Protein AF-A0A7K3ZVG0-F1 (afdb_monomer)

Foldseek 3Di:
DVVLLVVLADPQKHWDFKAKAFFDDDPVDDRGNIAMDTDIDHDPPGCPVSVVSSLVVCVVPDPDPQDWAKDDPDPAPVLLQVLLVCRLPDDDDLVSLVVSCVVRVIDTPHSGPCSSNNSSCVNCIPPHPVRPDRDPVPPD

Secondary structure (DSSP, 8-state):
-HHHHHHH-BTTEEEEEEEEEE----TTS-TT-EEEEEEEEE-TT-HHHHHHHHHHHHHHH-S-TT-EEEE--SS--GGGHHHHHHHHHSPPPHHHHHHHHHHTT-EEEEESTTHHHHHHHGGGTT-HHHHHPPPGGG--

Solvent-accessible surface area (backbone atoms only — not comparable to full-atom values): 7946 Å² total; per-residue (Å²): 109,67,73,54,48,63,68,54,44,40,95,48,30,33,66,73,40,61,16,55,24,46,34,35,74,48,96,92,48,64,94,64,35,66,22,66,26,74,43,66,57,51,45,88,93,44,44,62,66,43,53,52,49,47,52,51,50,48,64,71,70,48,93,51,94,40,52,32,35,53,44,76,89,72,93,74,48,65,87,44,36,68,58,20,52,46,38,37,73,39,91,76,57,70,65,56,38,51,49,55,27,62,79,67,69,36,45,77,79,31,92,19,81,33,29,44,40,28,56,34,18,52,52,36,51,78,30,53,68,70,20,54,54,71,64,75,86,72,74,121

Radius of gyration: 14.53 Å; Cα contacts (8 Å, |Δi|>4): 228; chains: 1; bounding box: 40×30×36 Å

Structure (mmCIF, N/CA/C/O backbone):
data_AF-A0A7K3ZVG0-F1
#
_entry.id   AF-A0A7K3ZVG0-F1
#
loop_
_atom_site.group_PDB
_atom_site.id
_atom_site.type_symbol
_atom_site.label_atom_id
_atom_site.label_alt_id
_atom_site.label_comp_id
_atom_site.label_asym_id
_atom_site.label_entity_id
_atom_site.label_seq_id
_atom_site.pdbx_PDB_ins_code
_atom_site.Cartn_x
_atom_site.Cartn_y
_atom_site.Cartn_z
_atom_site.occupancy
_atom_site.B_iso_or_equiv
_atom_site.auth_seq_id
_atom_site.auth_comp_id
_atom_site.auth_asym_id
_atom_site.auth_atom_id
_atom_site.pdbx_PDB_model_num
ATOM 1 N N . VAL A 1 1 ? 7.113 2.052 8.076 1.00 89.69 1 VAL A N 1
ATOM 2 C CA . VAL A 1 1 ? 5.665 2.146 8.398 1.00 89.69 1 VAL A CA 1
ATOM 3 C C . VAL A 1 1 ? 5.218 1.271 9.574 1.00 89.69 1 VAL A C 1
ATOM 5 O O . VAL A 1 1 ? 4.198 1.598 10.157 1.00 89.69 1 VAL A O 1
ATOM 8 N N . HIS A 1 2 ? 5.964 0.231 9.981 1.00 92.44 2 HIS A N 1
ATOM 9 C CA . HIS A 1 2 ? 5.610 -0.635 11.122 1.00 92.44 2 HIS A CA 1
ATOM 10 C C . HIS A 1 2 ? 5.239 0.135 12.405 1.00 92.44 2 HIS A C 1
ATOM 12 O O . HIS A 1 2 ? 4.152 -0.053 12.936 1.00 92.44 2 HIS A O 1
ATOM 18 N N . ASN A 1 3 ? 6.071 1.092 12.831 1.00 95.25 3 ASN A N 1
ATOM 19 C CA . ASN A 1 3 ? 5.798 1.900 14.029 1.00 95.25 3 ASN A CA 1
ATOM 20 C C . ASN A 1 3 ? 4.496 2.717 13.921 1.00 95.25 3 ASN A C 1
ATOM 22 O O . ASN A 1 3 ? 3.822 2.933 14.921 1.00 95.25 3 ASN A O 1
ATOM 26 N N . ILE A 1 4 ? 4.133 3.168 12.712 1.00 97.25 4 ILE A N 1
ATOM 27 C CA . ILE A 1 4 ? 2.860 3.864 12.461 1.00 97.25 4 ILE A CA 1
ATOM 28 C C . ILE A 1 4 ? 1.702 2.875 12.607 1.00 97.25 4 ILE A C 1
ATOM 30 O O . ILE A 1 4 ? 0.728 3.187 13.281 1.00 97.25 4 ILE A O 1
ATOM 34 N N . ALA A 1 5 ? 1.832 1.676 12.032 1.00 97.19 5 ALA A N 1
ATOM 35 C CA . ALA A 1 5 ? 0.813 0.636 12.129 1.00 97.19 5 ALA A CA 1
ATOM 36 C C . ALA A 1 5 ? 0.564 0.203 13.583 1.00 97.19 5 ALA A C 1
ATOM 38 O O . ALA A 1 5 ? -0.580 0.180 14.024 1.00 97.19 5 ALA A O 1
ATOM 39 N N . GLN A 1 6 ? 1.631 -0.022 14.358 1.00 97.12 6 GLN A N 1
ATOM 40 C CA . GLN A 1 6 ? 1.534 -0.298 15.795 1.00 97.12 6 GLN A CA 1
ATOM 41 C C . GLN A 1 6 ? 0.889 0.853 16.572 1.00 97.12 6 GLN A C 1
ATOM 43 O O . GLN A 1 6 ? 0.155 0.617 17.525 1.00 97.12 6 GLN A O 1
ATOM 48 N N . LYS A 1 7 ? 1.157 2.105 16.183 1.00 97.56 7 LYS A N 1
ATOM 49 C CA . LYS A 1 7 ? 0.612 3.279 16.872 1.00 97.56 7 LYS A CA 1
ATOM 50 C C . LYS A 1 7 ? -0.903 3.401 16.717 1.00 97.56 7 LYS A C 1
ATOM 52 O O . LYS A 1 7 ? -1.547 3.882 17.644 1.00 97.56 7 LYS A O 1
ATOM 57 N N . VAL A 1 8 ? -1.446 2.998 15.567 1.00 97.31 8 VAL A N 1
ATOM 58 C CA . VAL A 1 8 ? -2.881 3.109 15.267 1.00 97.31 8 VAL A CA 1
ATOM 59 C C . VAL A 1 8 ? -3.676 1.830 15.550 1.00 97.31 8 VAL A C 1
ATOM 61 O O . VAL A 1 8 ? -4.903 1.860 15.412 1.00 97.31 8 VAL A O 1
ATOM 64 N N . ASP A 1 9 ? -2.994 0.745 15.938 1.00 97.06 9 ASP A N 1
ATOM 65 C CA . ASP A 1 9 ? -3.589 -0.530 16.348 1.00 97.06 9 ASP A CA 1
ATOM 66 C C . ASP A 1 9 ? -4.592 -0.322 17.491 1.00 97.06 9 ASP A C 1
ATOM 68 O O . ASP A 1 9 ? -4.283 0.287 18.518 1.00 97.06 9 ASP A O 1
ATOM 72 N N . ARG A 1 10 ? -5.816 -0.820 17.311 1.00 96.50 10 ARG A N 1
ATOM 73 C CA . ARG A 1 10 ? -6.918 -0.665 18.277 1.00 96.50 10 ARG A CA 1
ATOM 74 C C . ARG A 1 10 ? -7.898 -1.822 18.163 1.00 96.50 10 ARG A C 1
ATOM 76 O O . ARG A 1 10 ? -7.847 -2.573 17.197 1.00 96.50 10 ARG A O 1
ATOM 83 N N . LYS A 1 11 ? -8.794 -1.996 19.136 1.00 94.88 11 LYS A N 1
ATOM 84 C CA . LYS A 1 11 ? -9.722 -3.145 19.167 1.00 94.88 11 LYS A CA 1
ATOM 85 C C . LYS A 1 11 ? -10.572 -3.255 17.898 1.00 94.88 11 LYS A C 1
ATOM 87 O O . LYS A 1 11 ? -10.836 -4.357 17.438 1.00 94.88 11 LYS A O 1
ATOM 92 N N . GLU A 1 12 ? -10.953 -2.120 17.326 1.00 95.38 12 GLU A N 1
ATOM 93 C CA . GLU A 1 12 ? -11.821 -2.012 16.155 1.00 95.38 12 GLU A CA 1
ATOM 94 C C . GLU A 1 12 ? -11.065 -2.100 14.816 1.00 95.38 12 GLU A C 1
ATOM 96 O O . GLU A 1 12 ? -11.703 -2.189 13.769 1.00 95.38 12 GLU A O 1
ATOM 101 N N . ALA A 1 13 ? -9.727 -2.061 14.847 1.00 96.44 13 ALA A N 1
ATOM 102 C CA . ALA A 1 13 ? -8.833 -2.157 13.693 1.00 96.44 13 ALA A CA 1
ATOM 103 C C . ALA A 1 13 ? -7.496 -2.774 14.139 1.00 96.44 13 ALA A C 1
ATOM 105 O O . ALA A 1 13 ? -6.563 -2.063 14.527 1.00 96.44 13 ALA A O 1
ATOM 106 N N . ARG A 1 14 ? -7.437 -4.110 14.143 1.00 97.31 14 ARG A N 1
ATOM 107 C CA . ARG A 1 14 ? -6.278 -4.885 14.601 1.00 97.31 14 ARG A CA 1
ATOM 108 C C . ARG A 1 14 ? -5.220 -4.946 13.513 1.00 97.31 14 ARG A C 1
ATOM 110 O O . ARG A 1 14 ? -5.508 -5.420 12.420 1.00 97.31 14 ARG A O 1
ATOM 117 N N . TYR A 1 15 ? -4.003 -4.528 13.820 1.00 97.12 15 TYR A N 1
ATOM 118 C CA . TYR A 1 15 ? -2.847 -4.718 12.949 1.00 97.12 15 TYR A CA 1
ATOM 119 C C . TYR A 1 15 ? -2.452 -6.205 12.904 1.00 97.12 15 TYR A C 1
ATOM 121 O O . TYR A 1 15 ? -2.214 -6.804 13.953 1.00 97.12 15 TYR A O 1
ATOM 129 N N . ILE A 1 16 ? -2.404 -6.800 11.707 1.00 95.38 16 ILE A N 1
ATOM 130 C CA . ILE A 1 16 ? -2.169 -8.243 11.510 1.00 95.38 16 ILE A CA 1
ATOM 131 C C . ILE A 1 16 ? -0.744 -8.508 11.033 1.00 95.38 16 ILE A C 1
ATOM 133 O O . ILE A 1 16 ? 0.012 -9.240 11.669 1.00 95.38 16 ILE A O 1
ATOM 137 N N . SER A 1 17 ? -0.378 -7.924 9.893 1.00 93.88 17 SER A N 1
ATOM 138 C CA . SER A 1 17 ? 0.843 -8.281 9.178 1.00 93.88 17 SER A CA 1
ATOM 139 C C . SER A 1 17 ? 1.452 -7.080 8.459 1.00 93.88 17 SER A C 1
ATOM 141 O O . SER A 1 17 ? 0.810 -6.049 8.241 1.00 93.88 17 SER A O 1
ATOM 143 N N . HIS A 1 18 ? 2.730 -7.191 8.104 1.00 94.12 18 HIS A N 1
ATOM 144 C CA . HIS A 1 18 ? 3.366 -6.281 7.162 1.00 94.12 18 HIS A CA 1
ATOM 145 C C . HIS A 1 18 ? 4.399 -7.001 6.317 1.00 94.12 18 HIS A C 1
ATOM 147 O O . HIS A 1 18 ? 5.027 -7.955 6.774 1.00 94.12 18 HIS A O 1
ATOM 153 N N . SER A 1 19 ? 4.616 -6.489 5.111 1.00 93.12 19 SER A N 1
ATOM 154 C CA . SER A 1 19 ? 5.601 -7.037 4.184 1.00 93.12 19 SER A CA 1
ATOM 155 C C . SER A 1 19 ? 6.306 -5.910 3.439 1.00 93.12 19 SER A C 1
ATOM 157 O O . SER A 1 19 ? 5.691 -4.918 3.036 1.00 93.12 19 SER A O 1
ATOM 159 N N . LEU A 1 20 ? 7.622 -6.053 3.284 1.00 93.81 20 LEU A N 1
ATOM 160 C CA . LEU A 1 20 ? 8.434 -5.181 2.441 1.00 93.81 20 LEU A CA 1
ATOM 161 C C . LEU A 1 20 ? 8.436 -5.748 1.026 1.00 93.81 20 LEU A C 1
ATOM 163 O O . LEU A 1 20 ? 8.824 -6.894 0.821 1.00 93.81 20 LEU A O 1
ATOM 167 N N . VAL A 1 21 ? 8.012 -4.946 0.057 1.00 93.69 21 VAL A N 1
ATOM 168 C CA . VAL A 1 21 ? 7.895 -5.358 -1.340 1.00 93.69 21 VAL A CA 1
ATOM 169 C C . VAL A 1 21 ? 9.012 -4.700 -2.133 1.00 93.69 21 VAL A C 1
ATOM 171 O O . VAL A 1 21 ? 9.044 -3.476 -2.284 1.00 93.69 21 VAL A O 1
ATOM 174 N N . GLN A 1 22 ? 9.941 -5.522 -2.612 1.00 92.38 22 GLN A N 1
ATOM 175 C CA . GLN A 1 22 ? 11.040 -5.091 -3.466 1.00 92.38 22 GLN A CA 1
ATOM 176 C C . GLN A 1 22 ? 10.520 -4.910 -4.894 1.00 92.38 22 GLN A C 1
ATOM 178 O O . GLN A 1 22 ? 10.014 -5.864 -5.485 1.00 92.38 22 GLN A O 1
ATOM 183 N N . LEU A 1 23 ? 10.639 -3.698 -5.440 1.00 92.44 23 LEU A N 1
ATOM 184 C CA . LEU A 1 23 ? 10.222 -3.368 -6.807 1.00 92.44 23 LEU A CA 1
ATOM 185 C C . LEU A 1 23 ? 11.432 -3.173 -7.724 1.00 92.44 23 LEU A C 1
ATOM 187 O O . LEU A 1 23 ? 12.578 -3.145 -7.259 1.00 92.44 23 LEU A O 1
ATOM 191 N N . PHE A 1 24 ? 11.168 -3.012 -9.021 1.00 88.81 24 PHE A N 1
ATOM 192 C CA . PHE A 1 24 ? 12.194 -2.736 -10.016 1.00 88.81 24 PHE A CA 1
ATOM 193 C C . PHE A 1 24 ? 12.933 -1.424 -9.684 1.00 88.81 24 PHE A C 1
ATOM 195 O O . PHE A 1 24 ? 12.285 -0.381 -9.528 1.00 88.81 24 PHE A O 1
ATOM 202 N N . PRO A 1 25 ? 14.273 -1.433 -9.564 1.00 84.06 25 PRO A N 1
ATOM 203 C CA . PRO A 1 25 ? 15.042 -0.229 -9.271 1.00 84.06 25 PRO A CA 1
ATOM 204 C C . PRO A 1 25 ? 14.895 0.823 -10.373 1.00 84.06 25 PRO A C 1
ATOM 206 O O . PRO A 1 25 ? 15.076 0.541 -11.554 1.00 84.06 25 PRO A O 1
ATOM 209 N N . VAL A 1 26 ? 14.618 2.070 -9.989 1.00 77.81 26 VAL A N 1
ATOM 210 C CA . VAL A 1 26 ? 14.554 3.202 -10.924 1.00 77.81 26 VAL A CA 1
ATOM 211 C C . VAL A 1 26 ? 15.500 4.321 -10.486 1.00 77.81 26 VAL A C 1
ATOM 213 O O . VAL A 1 26 ? 15.605 4.581 -9.285 1.00 77.81 26 VAL A O 1
ATOM 216 N N . PRO A 1 27 ? 16.138 5.052 -11.424 1.00 69.00 27 PRO A N 1
ATOM 217 C CA . PRO A 1 27 ? 17.101 6.111 -11.089 1.00 69.00 27 PRO A CA 1
ATOM 218 C C . PRO A 1 27 ? 16.530 7.232 -10.209 1.00 69.00 27 PRO A C 1
ATOM 220 O O . PRO A 1 27 ? 17.260 7.923 -9.509 1.00 69.00 27 PRO A O 1
ATOM 223 N N . THR A 1 28 ? 15.212 7.429 -10.252 1.00 64.50 28 THR A N 1
ATOM 224 C CA . THR A 1 28 ? 14.485 8.492 -9.546 1.00 64.50 28 THR A CA 1
ATOM 225 C C . THR A 1 28 ? 14.079 8.120 -8.112 1.00 64.50 28 THR A C 1
ATOM 227 O O . THR A 1 28 ? 13.344 8.877 -7.474 1.00 64.50 28 THR A O 1
ATOM 230 N N . LYS A 1 29 ? 14.487 6.952 -7.596 1.00 62.09 29 LYS A N 1
ATOM 231 C CA . LYS A 1 29 ? 14.180 6.474 -6.235 1.00 62.09 29 LYS A CA 1
ATOM 232 C C . LYS A 1 29 ? 15.463 6.113 -5.479 1.00 62.09 29 LYS A C 1
ATOM 234 O O . 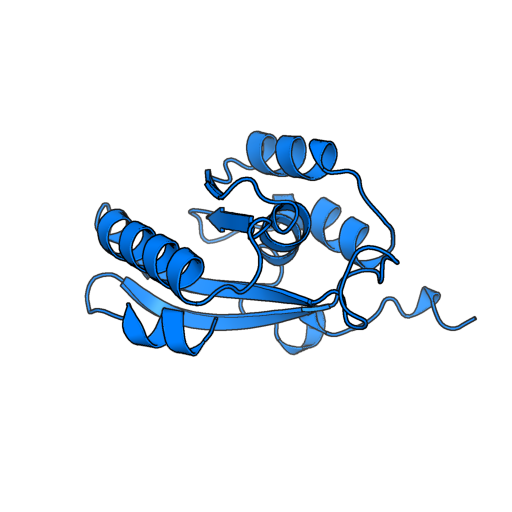LYS A 1 29 ? 16.538 6.008 -6.057 1.00 62.09 29 LYS A O 1
ATOM 239 N N . THR A 1 30 ? 15.340 5.953 -4.159 1.00 56.69 30 THR A N 1
ATOM 240 C CA . THR A 1 30 ? 16.423 5.440 -3.306 1.00 56.69 30 THR A CA 1
ATOM 241 C C . THR A 1 30 ? 16.888 4.071 -3.809 1.00 56.69 30 THR A C 1
ATOM 243 O O . THR A 1 30 ? 16.102 3.343 -4.416 1.00 56.69 30 THR A O 1
ATOM 246 N N . GLN A 1 31 ? 18.147 3.714 -3.533 1.00 53.19 31 GLN A N 1
ATOM 247 C CA . GLN A 1 31 ? 18.841 2.559 -4.127 1.00 53.19 31 GLN A CA 1
ATOM 248 C C . GLN A 1 31 ? 18.097 1.214 -4.043 1.00 53.19 31 GLN A C 1
ATOM 250 O O . GLN A 1 31 ? 18.365 0.333 -4.849 1.00 53.19 31 GLN A O 1
ATOM 255 N N . ASN A 1 32 ? 17.123 1.077 -3.137 1.00 65.06 32 ASN A N 1
ATOM 256 C CA . ASN A 1 32 ? 16.414 -0.178 -2.917 1.00 65.06 32 ASN A CA 1
ATOM 257 C C . ASN A 1 32 ? 14.958 -0.185 -3.413 1.00 65.06 32 ASN A C 1
ATOM 259 O O . ASN A 1 32 ? 14.338 -1.222 -3.304 1.00 65.06 32 ASN A O 1
ATOM 263 N N . CYS A 1 33 ? 14.372 0.909 -3.922 1.00 84.25 33 CYS A N 1
ATOM 264 C CA . CYS A 1 33 ? 13.000 0.945 -4.485 1.00 84.25 33 CYS A CA 1
ATOM 265 C C . CYS A 1 33 ? 11.948 0.046 -3.769 1.00 84.25 33 CYS A C 1
ATOM 267 O O . CYS A 1 33 ? 11.225 -0.725 -4.399 1.00 84.25 33 CYS A O 1
ATOM 269 N N . VAL A 1 34 ? 11.891 0.127 -2.433 1.00 90.62 34 VAL A N 1
ATOM 270 C CA . VAL A 1 34 ? 11.023 -0.711 -1.586 1.00 90.62 34 VAL A CA 1
ATOM 271 C C . VAL A 1 34 ? 9.700 -0.005 -1.304 1.00 90.62 34 VAL A C 1
ATOM 273 O O . VAL A 1 34 ? 9.681 1.171 -0.926 1.00 90.62 34 VAL A O 1
ATOM 276 N N . ALA A 1 35 ? 8.600 -0.743 -1.414 1.00 94.12 35 ALA A N 1
ATOM 277 C CA . ALA A 1 35 ? 7.294 -0.365 -0.887 1.00 94.12 35 ALA A CA 1
ATOM 278 C C . ALA A 1 35 ? 6.951 -1.197 0.359 1.00 94.12 35 ALA A C 1
ATOM 280 O O . ALA A 1 35 ? 7.578 -2.215 0.645 1.00 94.12 35 ALA A O 1
ATOM 281 N N . THR A 1 36 ? 5.960 -0.770 1.137 1.00 95.38 36 THR A N 1
ATOM 282 C CA . THR A 1 36 ? 5.490 -1.551 2.288 1.00 95.38 36 THR A CA 1
ATOM 283 C C . THR A 1 36 ? 3.981 -1.672 2.255 1.00 95.38 36 THR A C 1
ATOM 285 O O . THR A 1 36 ? 3.290 -0.667 2.096 1.00 95.38 36 THR A O 1
ATOM 288 N N . VAL A 1 37 ? 3.494 -2.890 2.469 1.00 96.75 37 VAL A N 1
ATOM 289 C CA . VAL A 1 37 ? 2.082 -3.192 2.703 1.00 96.75 37 VAL A CA 1
ATOM 290 C C . VAL A 1 37 ? 1.888 -3.568 4.170 1.00 96.75 37 VAL A C 1
ATOM 292 O O . VAL A 1 37 ? 2.765 -4.170 4.794 1.00 96.75 37 VAL A O 1
ATOM 295 N N . VAL A 1 38 ? 0.760 -3.152 4.736 1.00 96.94 38 VAL A N 1
ATOM 296 C CA . VAL A 1 38 ? 0.326 -3.475 6.097 1.00 96.94 38 VAL A CA 1
ATOM 297 C C . VAL A 1 38 ? -1.124 -3.933 6.037 1.00 96.94 38 VAL A C 1
ATOM 299 O O . VAL A 1 38 ? -1.906 -3.392 5.258 1.00 96.94 38 VAL A O 1
ATOM 302 N N . GLU A 1 39 ? -1.475 -4.906 6.862 1.00 96.62 39 GLU A N 1
ATOM 303 C CA . GLU A 1 39 ? -2.803 -5.511 6.893 1.00 96.62 39 GLU A CA 1
ATOM 304 C C . GLU A 1 39 ? -3.495 -5.220 8.224 1.00 96.62 39 GLU A C 1
ATOM 306 O O . GLU A 1 39 ? -2.875 -5.310 9.290 1.00 96.62 39 GLU A O 1
ATOM 311 N N . PHE A 1 40 ? -4.786 -4.896 8.158 1.00 96.88 40 PHE A N 1
ATOM 312 C CA . PHE A 1 40 ? -5.621 -4.659 9.329 1.00 96.88 40 PHE A CA 1
ATOM 313 C C . PHE A 1 40 ? -6.936 -5.435 9.239 1.00 96.88 40 PHE A C 1
ATOM 315 O O . PHE A 1 40 ? -7.626 -5.364 8.225 1.00 96.88 40 PHE A O 1
ATOM 322 N N . ALA A 1 41 ? -7.329 -6.087 10.335 1.00 95.94 41 ALA A N 1
ATOM 323 C CA . ALA A 1 41 ? -8.686 -6.591 10.535 1.00 95.94 41 ALA A CA 1
ATOM 324 C C . ALA A 1 41 ? -9.530 -5.485 11.168 1.00 95.94 41 ALA A C 1
ATOM 326 O O . ALA A 1 41 ? -9.353 -5.153 12.343 1.00 95.94 41 ALA A O 1
ATOM 327 N N . CYS A 1 42 ? -10.448 -4.918 10.391 1.00 95.38 42 CYS A N 1
ATOM 328 C CA . CYS A 1 42 ? -11.309 -3.824 10.825 1.00 95.38 42 CYS A CA 1
ATOM 329 C C . CYS A 1 42 ? -12.747 -4.301 11.021 1.00 95.38 42 CYS A C 1
ATOM 331 O O . CYS A 1 42 ? -13.282 -5.040 10.197 1.00 95.38 42 CYS A O 1
ATOM 333 N N . LEU A 1 43 ? -13.401 -3.820 12.080 1.00 93.81 43 LEU A N 1
ATOM 334 C CA . LEU A 1 43 ? -14.855 -3.918 12.183 1.00 93.81 43 LEU A CA 1
ATOM 335 C C . LEU A 1 43 ? -15.512 -3.079 11.070 1.00 93.81 43 LEU A C 1
ATOM 337 O O . LEU A 1 43 ? -14.952 -2.037 10.696 1.00 93.81 43 LEU A O 1
ATOM 341 N N . PRO A 1 44 ? -16.703 -3.476 10.579 1.00 88.12 44 PRO A N 1
ATOM 342 C CA . PRO A 1 44 ? -17.449 -2.696 9.596 1.00 88.12 44 PRO A CA 1
ATOM 343 C C . PRO A 1 44 ? -17.570 -1.227 10.019 1.00 88.12 44 PRO A C 1
ATOM 345 O O . PRO A 1 44 ? -17.872 -0.932 11.176 1.00 88.12 44 PRO A O 1
ATOM 348 N N . ASP A 1 45 ? -17.265 -0.315 9.095 1.00 85.19 45 ASP A N 1
ATOM 349 C CA . ASP A 1 45 ? -17.331 1.144 9.276 1.00 85.19 45 ASP A CA 1
ATOM 350 C C . ASP A 1 45 ? -16.429 1.736 10.379 1.00 85.19 45 ASP A C 1
ATOM 352 O O . ASP A 1 45 ? -16.567 2.904 10.752 1.00 85.19 45 ASP A O 1
ATOM 356 N N . ARG A 1 46 ? -15.467 0.970 10.913 1.00 90.31 46 ARG A N 1
ATOM 357 C CA . ARG A 1 46 ? -14.537 1.448 11.959 1.00 90.31 46 ARG A CA 1
ATOM 358 C C . ARG A 1 46 ? -13.117 1.734 11.470 1.00 90.31 46 ARG A C 1
ATOM 360 O O . ARG A 1 46 ? -12.291 2.193 12.256 1.00 90.31 46 ARG A O 1
ATOM 367 N N . ALA A 1 47 ? -12.835 1.530 10.183 1.00 93.38 47 ALA A N 1
ATOM 368 C CA . ALA A 1 47 ? -11.504 1.747 9.613 1.00 93.38 47 ALA A CA 1
ATOM 369 C C . ALA A 1 47 ? -11.144 3.234 9.424 1.00 93.38 47 ALA A C 1
ATOM 371 O O .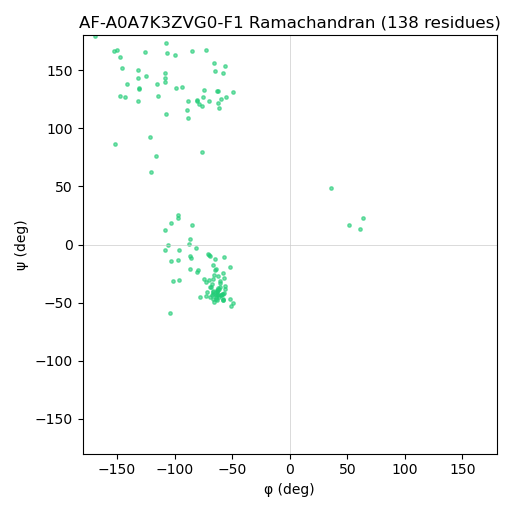 ALA A 1 47 ? -9.974 3.593 9.516 1.00 93.38 47 ALA A O 1
ATOM 372 N N . GLU A 1 48 ? -12.118 4.119 9.185 1.00 94.75 48 GLU A N 1
ATOM 373 C CA . GLU A 1 48 ? -11.845 5.484 8.695 1.00 94.75 48 GLU A CA 1
ATOM 374 C C . GLU A 1 48 ? -11.036 6.356 9.660 1.00 94.75 48 GLU A C 1
ATOM 376 O O . GLU A 1 48 ? -10.151 7.1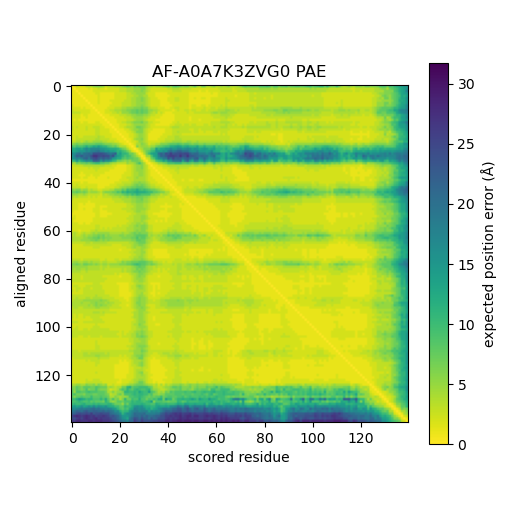06 9.236 1.00 94.75 48 GLU A O 1
ATOM 381 N N . SER A 1 49 ? -11.300 6.252 10.965 1.00 94.44 49 SER A N 1
ATOM 382 C CA . SER A 1 49 ? -10.542 7.004 11.973 1.00 94.44 49 SER A CA 1
ATOM 383 C C . SER A 1 49 ? -9.090 6.527 12.044 1.00 94.44 49 SER A C 1
ATOM 385 O O . SER A 1 49 ? -8.174 7.349 12.085 1.00 94.44 49 SER A O 1
ATOM 387 N N . MET A 1 50 ? -8.875 5.210 11.967 1.00 96.88 50 MET A N 1
ATOM 388 C CA . MET A 1 50 ? -7.552 4.590 11.901 1.00 96.88 50 MET A CA 1
ATOM 389 C C . MET A 1 50 ? -6.812 5.002 10.624 1.00 96.88 50 MET A C 1
ATOM 391 O O . MET A 1 50 ? -5.671 5.450 10.708 1.00 96.88 50 MET A O 1
ATOM 395 N N . LEU A 1 51 ? -7.463 4.940 9.459 1.00 97.44 51 LEU A N 1
ATOM 396 C CA . LEU A 1 51 ? -6.872 5.328 8.173 1.00 97.44 51 LEU A CA 1
ATOM 397 C C . LEU A 1 51 ? -6.504 6.816 8.127 1.00 97.44 51 LEU A C 1
ATOM 399 O O . LEU A 1 51 ? -5.445 7.179 7.608 1.00 97.44 51 LEU A O 1
ATOM 403 N N . SER A 1 52 ? -7.352 7.678 8.690 1.00 97.31 52 SER A N 1
ATOM 404 C CA . SER A 1 52 ? -7.093 9.118 8.786 1.00 97.31 52 SER A CA 1
ATOM 405 C C . SER A 1 52 ? -5.883 9.412 9.671 1.00 97.31 52 SER A C 1
ATOM 407 O O . SER A 1 52 ? -5.016 10.204 9.296 1.00 97.31 52 SER A O 1
ATOM 409 N N . GLU A 1 53 ? -5.778 8.735 10.815 1.00 97.56 53 GLU A N 1
ATOM 410 C CA . GLU A 1 53 ? -4.625 8.846 11.708 1.00 97.56 53 GLU A CA 1
ATOM 411 C C . GLU A 1 53 ? -3.350 8.283 11.064 1.00 97.56 53 GLU A C 1
ATOM 413 O O . GLU A 1 53 ? -2.303 8.930 11.103 1.00 97.56 53 GLU A O 1
ATOM 418 N N . PHE A 1 54 ? -3.439 7.134 10.386 1.00 98.12 54 PHE A N 1
ATOM 419 C CA . PHE A 1 54 ? -2.327 6.540 9.644 1.00 98.12 54 PHE A CA 1
ATOM 420 C C . PHE A 1 54 ? -1.795 7.514 8.586 1.00 98.12 54 PHE A C 1
ATOM 422 O O . PHE A 1 54 ? -0.589 7.765 8.517 1.00 98.12 54 PHE A O 1
ATOM 429 N N . LYS A 1 55 ? -2.692 8.123 7.800 1.00 97.94 55 LYS A N 1
ATOM 430 C CA . LYS A 1 55 ? -2.354 9.152 6.808 1.00 97.94 55 LYS A CA 1
ATOM 431 C C . LYS A 1 55 ? -1.684 10.368 7.453 1.00 97.94 55 LYS A C 1
ATOM 433 O O . LYS A 1 55 ? -0.688 10.862 6.924 1.00 97.94 55 LYS A O 1
ATOM 438 N N . ALA A 1 56 ? -2.193 10.844 8.589 1.00 97.81 56 ALA A N 1
ATOM 439 C CA . ALA A 1 56 ? -1.601 11.972 9.307 1.00 97.81 56 ALA A CA 1
ATOM 440 C C . ALA A 1 56 ? -0.181 11.652 9.808 1.00 97.81 56 ALA A C 1
ATOM 442 O O . ALA A 1 56 ? 0.731 12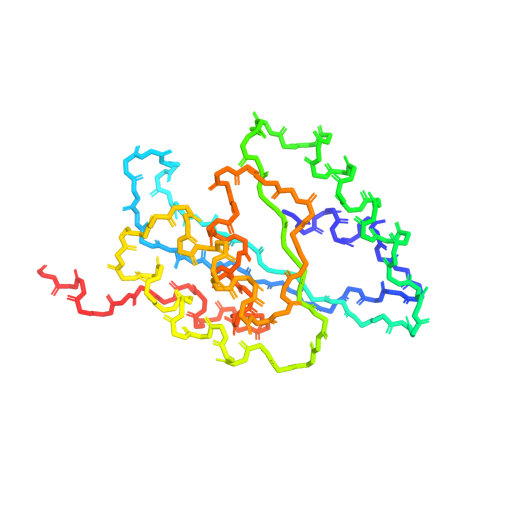.466 9.655 1.00 97.81 56 ALA A O 1
ATOM 443 N N . LEU A 1 57 ? 0.035 10.449 10.347 1.00 97.62 57 LEU A N 1
ATOM 444 C CA . LEU A 1 57 ? 1.349 9.989 10.802 1.00 97.62 57 LEU A CA 1
ATOM 445 C C . LEU A 1 57 ? 2.324 9.808 9.631 1.00 97.62 57 LEU A C 1
ATOM 447 O O . LEU A 1 57 ? 3.482 10.206 9.750 1.00 97.62 57 LEU A O 1
ATOM 451 N N . LEU A 1 58 ? 1.872 9.286 8.485 1.00 96.44 58 LEU A N 1
ATOM 452 C CA . LEU A 1 58 ? 2.681 9.260 7.261 1.00 96.44 58 LEU A CA 1
ATOM 453 C C . LEU A 1 58 ? 3.102 10.669 6.841 1.00 96.44 58 LEU A C 1
ATOM 455 O O . LEU A 1 58 ? 4.276 10.885 6.559 1.00 96.44 58 LEU A O 1
ATOM 459 N N . GLY A 1 59 ? 2.176 11.630 6.832 1.00 95.19 59 GLY A N 1
ATOM 460 C CA . GLY A 1 59 ? 2.484 13.023 6.499 1.00 95.19 59 GLY A CA 1
ATOM 461 C C . GLY A 1 59 ? 3.464 13.673 7.478 1.00 95.19 59 GLY A C 1
ATOM 462 O O . GLY A 1 59 ? 4.336 14.426 7.060 1.00 95.19 59 GLY A O 1
ATOM 463 N N . LYS A 1 60 ? 3.359 13.350 8.772 1.00 95.88 60 LYS A N 1
ATOM 464 C CA . LYS A 1 60 ? 4.240 13.877 9.823 1.00 95.88 60 LYS A CA 1
ATOM 465 C C . LYS A 1 60 ? 5.659 13.309 9.761 1.00 95.88 60 LYS A C 1
ATOM 467 O O . LYS A 1 60 ? 6.610 14.035 10.032 1.00 95.88 60 LYS A O 1
ATOM 472 N N . TYR A 1 61 ? 5.795 12.011 9.493 1.00 94.31 61 TYR A N 1
ATOM 473 C CA . TYR A 1 61 ? 7.076 11.305 9.602 1.00 94.31 61 TYR A CA 1
ATOM 474 C C . TYR A 1 61 ? 7.759 11.040 8.263 1.00 94.31 61 TYR A C 1
ATOM 476 O O . TYR A 1 61 ? 8.935 10.677 8.248 1.00 94.31 61 TYR A O 1
ATOM 484 N N . SER A 1 62 ? 7.059 11.194 7.140 1.00 90.69 62 SER A N 1
ATOM 485 C CA . SER A 1 62 ? 7.699 11.081 5.837 1.00 90.69 62 SER A CA 1
ATOM 486 C C . SER A 1 62 ? 8.542 12.312 5.536 1.00 90.69 62 SER A C 1
ATOM 488 O O . SER A 1 62 ? 8.085 13.446 5.634 1.00 90.69 62 SER A O 1
ATOM 490 N N . VAL A 1 63 ? 9.768 12.072 5.083 1.00 88.25 63 VAL A N 1
ATOM 491 C CA . VAL A 1 63 ? 10.683 13.115 4.599 1.00 88.25 63 VAL A CA 1
ATOM 492 C C . VAL A 1 63 ? 10.403 13.521 3.145 1.00 88.25 63 VAL A C 1
ATOM 494 O O . VAL A 1 63 ? 11.063 14.409 2.616 1.00 88.25 63 VAL A O 1
ATOM 497 N N . SER A 1 64 ? 9.447 12.868 2.471 1.00 87.62 64 SER A N 1
ATOM 498 C CA . SER A 1 64 ? 9.115 13.122 1.066 1.00 87.62 64 SER A CA 1
ATOM 499 C C . SER A 1 64 ? 7.706 13.687 0.898 1.00 87.62 64 SER A C 1
ATOM 501 O O . SER A 1 64 ? 6.717 13.055 1.279 1.00 87.62 64 SER A O 1
ATOM 503 N N . SER A 1 65 ? 7.597 14.815 0.189 1.00 88.69 65 SER A N 1
ATOM 504 C CA . SER A 1 65 ? 6.314 15.352 -0.294 1.00 88.69 65 SER A CA 1
ATOM 505 C C . SER A 1 65 ? 5.633 14.444 -1.326 1.00 88.69 65 SER A C 1
ATOM 507 O O . SER A 1 65 ? 4.452 14.605 -1.615 1.00 88.69 65 SER A O 1
ATOM 509 N N . GLN A 1 66 ? 6.358 13.455 -1.856 1.00 92.75 66 GLN A N 1
ATOM 510 C CA . GLN A 1 66 ? 5.893 12.503 -2.861 1.00 92.75 66 GLN A CA 1
ATOM 511 C C . GLN A 1 66 ? 5.432 11.170 -2.256 1.00 92.75 66 GLN A C 1
ATOM 513 O O . GLN A 1 66 ? 5.407 10.146 -2.938 1.00 92.75 66 GLN A O 1
ATOM 518 N N . THR A 1 67 ? 5.059 11.161 -0.978 1.00 94.44 67 THR A N 1
ATOM 519 C CA . THR A 1 67 ? 4.537 9.967 -0.300 1.00 94.44 67 THR A CA 1
ATOM 520 C C . THR A 1 67 ? 3.221 9.507 -0.929 1.00 94.44 67 THR A C 1
ATOM 522 O O . THR A 1 67 ? 2.310 10.306 -1.144 1.00 94.44 67 THR A O 1
ATOM 525 N N . GLY A 1 68 ? 3.126 8.209 -1.220 1.00 96.31 68 GLY A N 1
ATOM 526 C CA . GLY A 1 68 ? 1.907 7.566 -1.705 1.00 96.31 68 GLY A CA 1
ATOM 527 C C . GLY A 1 68 ? 1.285 6.680 -0.635 1.00 96.31 68 GLY A C 1
ATOM 528 O O . GLY A 1 68 ? 1.996 6.089 0.175 1.00 96.31 68 GLY A O 1
ATOM 529 N N . MET A 1 69 ? -0.041 6.593 -0.644 1.00 97.94 69 MET A N 1
ATOM 530 C CA . MET A 1 69 ? -0.815 5.720 0.235 1.00 97.94 69 MET A CA 1
ATOM 531 C C . MET A 1 69 ? -2.063 5.272 -0.519 1.00 97.94 69 MET A C 1
ATOM 533 O O . MET A 1 69 ? -2.813 6.110 -1.030 1.00 97.94 69 MET A O 1
ATOM 537 N N . ALA A 1 70 ? -2.275 3.963 -0.556 1.00 98.31 70 ALA A N 1
ATOM 538 C CA . ALA A 1 70 ? -3.411 3.306 -1.179 1.00 98.31 70 ALA A CA 1
ATOM 539 C C . ALA A 1 70 ? -3.998 2.280 -0.201 1.00 98.31 70 AL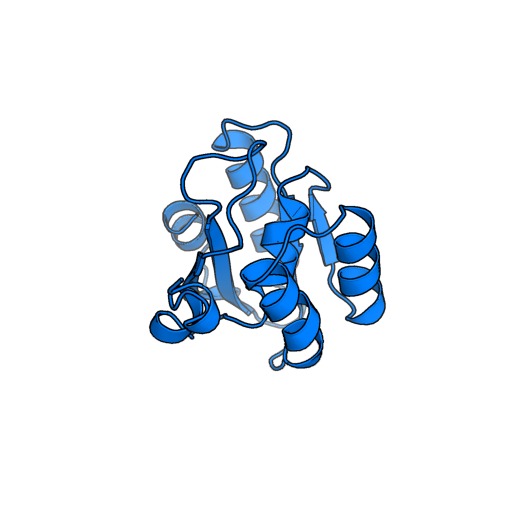A A C 1
ATOM 541 O O . ALA A 1 70 ? -3.273 1.753 0.644 1.00 98.31 70 ALA A O 1
ATOM 542 N N . VAL A 1 71 ? -5.301 2.037 -0.293 1.00 98.06 71 VAL A N 1
ATOM 543 C CA . VAL A 1 71 ? -6.040 1.122 0.580 1.00 98.06 71 VAL A CA 1
ATOM 544 C C . VAL A 1 71 ? -6.895 0.214 -0.289 1.00 98.06 71 VAL A C 1
ATOM 546 O O . VA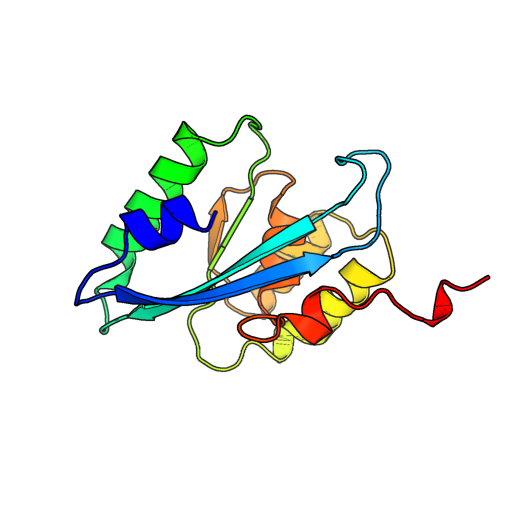L A 1 71 ? -7.727 0.692 -1.057 1.00 98.06 71 VAL A O 1
ATOM 549 N N . PHE A 1 72 ? -6.704 -1.090 -0.140 1.00 97.44 72 PHE A N 1
ATOM 550 C CA . PHE A 1 72 ? -7.609 -2.103 -0.666 1.00 97.44 72 PHE A CA 1
ATOM 551 C C . PHE A 1 72 ? -8.525 -2.575 0.465 1.00 97.44 72 PHE A C 1
ATOM 553 O O . PHE A 1 72 ? -8.056 -2.778 1.586 1.00 97.44 72 PHE A O 1
ATOM 560 N N . ARG A 1 73 ? -9.828 -2.685 0.192 1.00 94.62 73 ARG A N 1
ATOM 561 C CA . ARG A 1 73 ? -10.840 -3.124 1.162 1.00 94.62 73 ARG A CA 1
ATOM 562 C C . ARG A 1 73 ? -11.466 -4.427 0.688 1.00 94.62 73 ARG A C 1
ATOM 564 O O . ARG A 1 73 ? -12.577 -4.415 0.179 1.00 94.62 73 ARG A O 1
ATOM 571 N N . ASP A 1 74 ? -10.743 -5.517 0.848 1.00 92.19 74 ASP A N 1
ATOM 572 C CA . ASP A 1 74 ? -11.274 -6.870 0.728 1.00 92.19 74 ASP A CA 1
ATOM 573 C C . ASP A 1 74 ? -10.222 -7.858 1.252 1.00 92.19 74 ASP A C 1
ATOM 575 O O . ASP A 1 74 ? -9.131 -7.443 1.657 1.00 92.19 74 ASP A O 1
ATOM 579 N N . TYR A 1 75 ? -10.532 -9.151 1.233 1.00 87.50 75 TYR A N 1
ATOM 580 C CA . TYR A 1 75 ? -9.587 -10.214 1.579 1.00 87.50 75 TYR A CA 1
ATOM 581 C C . TYR A 1 75 ? -8.732 -10.684 0.390 1.00 87.50 75 TYR A C 1
ATOM 583 O O . TYR A 1 75 ? -7.674 -11.269 0.609 1.00 87.50 75 TYR A O 1
ATOM 591 N N . ASP A 1 76 ? -9.168 -10.444 -0.854 1.00 91.88 76 ASP A N 1
ATOM 592 C CA . ASP A 1 76 ? -8.504 -10.959 -2.059 1.00 91.88 76 ASP A CA 1
ATOM 593 C C . ASP A 1 76 ? -8.051 -9.846 -3.027 1.00 91.88 76 ASP A C 1
ATOM 595 O O . ASP A 1 76 ? -8.809 -9.428 -3.901 1.00 91.88 76 ASP A O 1
ATOM 599 N N . PRO A 1 77 ? -6.797 -9.371 -2.915 1.00 93.44 77 PRO A N 1
ATOM 600 C CA . PRO A 1 77 ? -6.198 -8.423 -3.854 1.00 93.44 77 PRO A CA 1
ATOM 601 C C . PRO A 1 77 ? -5.584 -9.091 -5.101 1.00 93.44 77 PRO A C 1
ATOM 603 O O . PRO A 1 77 ? -4.763 -8.460 -5.774 1.00 93.44 77 PRO A O 1
ATOM 606 N N . SER A 1 78 ? -5.906 -10.350 -5.427 1.00 93.25 78 SER A N 1
ATOM 607 C CA . SER A 1 78 ? -5.281 -11.094 -6.539 1.00 93.25 78 SER A CA 1
ATOM 608 C C . SER A 1 78 ? -5.401 -10.403 -7.899 1.00 93.25 78 SER A C 1
ATOM 610 O O . SER A 1 78 ? -4.499 -10.516 -8.732 1.00 93.25 78 S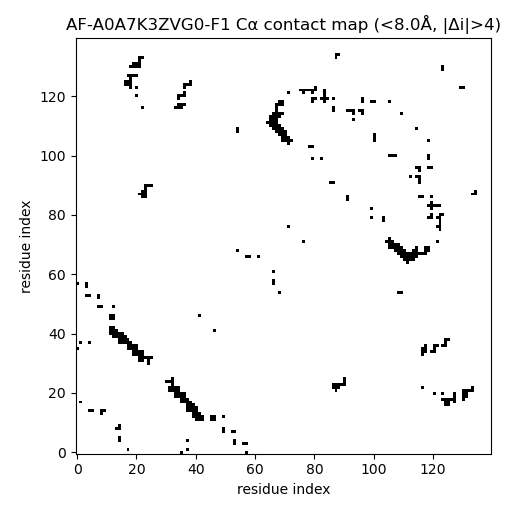ER A O 1
ATOM 612 N N . SER A 1 79 ? -6.448 -9.609 -8.112 1.00 96.06 79 SER A N 1
ATOM 613 C CA . SER A 1 79 ? -6.644 -8.821 -9.330 1.00 96.06 79 SER A CA 1
ATOM 614 C C . SER A 1 79 ? -5.568 -7.738 -9.543 1.00 96.06 79 SER A C 1
ATOM 616 O O . SER A 1 79 ? -5.308 -7.335 -10.676 1.00 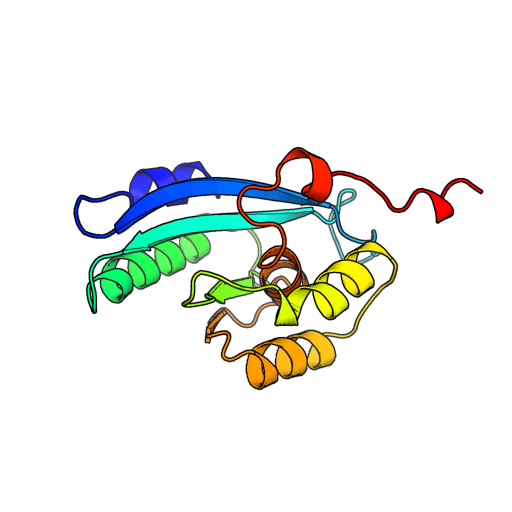96.06 79 SER A O 1
ATOM 618 N N . LEU A 1 80 ? -4.857 -7.327 -8.483 1.00 97.38 80 LEU A N 1
ATOM 619 C CA . LEU A 1 80 ? -3.705 -6.417 -8.549 1.00 97.38 80 LEU A CA 1
ATOM 620 C C . LEU A 1 80 ? -2.377 -7.132 -8.831 1.00 97.38 80 LEU A C 1
ATOM 622 O O . LEU A 1 80 ? -1.377 -6.465 -9.118 1.00 97.38 80 LEU A O 1
ATOM 626 N N . LEU A 1 81 ? -2.328 -8.467 -8.757 1.00 96.00 81 LEU A N 1
ATOM 627 C CA . LEU A 1 81 ? -1.090 -9.234 -8.915 1.00 96.00 81 LEU A CA 1
ATOM 628 C C . LEU A 1 81 ? -0.385 -8.982 -10.261 1.00 96.00 81 LEU A C 1
ATOM 630 O O . LEU A 1 81 ? 0.831 -8.779 -10.233 1.00 96.00 81 LEU A O 1
ATOM 634 N N . PRO A 1 82 ? -1.076 -8.903 -11.421 1.00 96.94 82 PRO A N 1
ATOM 635 C CA . PRO A 1 82 ? -0.421 -8.585 -12.691 1.00 96.94 82 PRO A CA 1
ATOM 636 C C . PRO A 1 82 ? 0.304 -7.234 -12.665 1.00 96.94 82 PRO A C 1
ATOM 638 O O . PRO A 1 82 ? 1.445 -7.131 -13.123 1.00 96.94 82 PRO A O 1
ATOM 641 N N . PHE A 1 83 ? -0.321 -6.208 -12.075 1.00 97.69 83 PHE A N 1
ATOM 642 C CA . PHE A 1 83 ? 0.287 -4.886 -11.919 1.00 97.69 83 PHE A CA 1
ATOM 643 C C . PHE A 1 83 ? 1.479 -4.928 -10.953 1.00 97.69 83 PHE A C 1
ATOM 645 O O . PHE A 1 83 ? 2.557 -4.426 -11.279 1.00 97.69 83 PHE A O 1
ATOM 652 N N . GLY A 1 84 ? 1.317 -5.578 -9.796 1.00 96.12 84 GLY A N 1
ATOM 653 C CA . GLY A 1 84 ? 2.380 -5.748 -8.805 1.00 96.12 84 GLY A CA 1
ATOM 654 C C . GLY A 1 84 ? 3.608 -6.451 -9.384 1.00 96.12 84 GLY A C 1
ATOM 655 O O . GLY A 1 84 ? 4.726 -5.955 -9.257 1.00 96.12 84 GLY A O 1
ATOM 656 N N . GLN A 1 85 ? 3.408 -7.557 -10.102 1.00 95.12 85 GLN A N 1
ATOM 657 C CA . GLN A 1 85 ? 4.481 -8.281 -10.783 1.00 95.12 85 GLN A CA 1
ATOM 658 C C . GLN A 1 85 ? 5.161 -7.440 -11.867 1.00 95.12 85 GLN A C 1
ATOM 660 O O . GLN A 1 85 ? 6.386 -7.454 -11.963 1.00 95.12 85 GLN A O 1
ATOM 665 N N . ARG A 1 86 ? 4.402 -6.671 -12.658 1.00 95.62 86 ARG A N 1
ATOM 666 C CA . ARG A 1 86 ? 4.981 -5.754 -13.650 1.00 95.62 86 ARG A CA 1
ATOM 667 C C . ARG A 1 86 ? 5.895 -4.723 -12.980 1.00 95.62 86 ARG A C 1
ATOM 669 O O . ARG A 1 86 ? 7.029 -4.553 -13.408 1.00 95.62 86 ARG A O 1
ATOM 676 N N . CYS A 1 87 ? 5.474 -4.149 -11.853 1.00 94.75 87 CYS A N 1
ATOM 677 C CA . CYS A 1 87 ? 6.293 -3.219 -11.064 1.00 94.75 87 CYS A CA 1
ATOM 678 C C . CYS A 1 87 ? 7.552 -3.857 -10.449 1.00 94.75 87 CYS A C 1
ATOM 680 O O . CYS A 1 87 ? 8.491 -3.138 -10.109 1.00 94.75 87 CYS A O 1
ATOM 682 N N . LYS A 1 88 ? 7.589 -5.186 -10.278 1.00 92.62 88 LYS A N 1
ATOM 683 C CA . LYS A 1 88 ? 8.796 -5.918 -9.855 1.00 92.62 88 LYS A CA 1
ATOM 684 C C . LYS A 1 88 ? 9.785 -6.155 -11.005 1.00 92.62 88 LYS A C 1
ATOM 686 O O . LYS A 1 88 ? 10.968 -6.331 -10.732 1.00 92.62 88 LYS A O 1
ATOM 691 N N . ARG A 1 89 ? 9.325 -6.125 -12.262 1.00 91.44 89 ARG A N 1
ATOM 692 C CA . ARG A 1 89 ? 10.124 -6.439 -13.462 1.00 91.44 89 ARG A CA 1
ATOM 693 C C . ARG A 1 89 ? 10.604 -5.228 -14.242 1.00 91.44 89 ARG A C 1
ATOM 695 O O . ARG A 1 89 ? 11.657 -5.292 -14.864 1.00 91.44 89 ARG A O 1
ATOM 702 N N . GLU A 1 90 ? 9.834 -4.149 -14.238 1.00 91.56 90 GLU A N 1
ATOM 703 C CA . GLU A 1 90 ? 10.111 -2.990 -15.078 1.00 91.56 90 GLU A CA 1
ATOM 704 C C . GLU A 1 90 ? 9.629 -1.680 -14.456 1.00 91.56 90 GLU A C 1
ATOM 706 O O . GLU A 1 90 ? 8.857 -1.636 -13.492 1.00 91.56 90 GLU A O 1
ATOM 711 N N . ARG A 1 91 ? 10.087 -0.576 -15.048 1.00 91.06 91 ARG A N 1
ATOM 712 C CA . ARG A 1 91 ? 9.601 0.761 -14.725 1.00 91.06 91 ARG A CA 1
ATOM 713 C C . ARG A 1 91 ? 8.226 0.978 -15.357 1.00 91.06 91 ARG A C 1
ATOM 715 O O . ARG A 1 91 ? 8.113 1.020 -16.576 1.00 91.06 91 ARG A O 1
ATOM 722 N N . VAL A 1 92 ? 7.224 1.228 -14.520 1.00 93.31 92 VAL A N 1
ATOM 723 C CA . VAL A 1 92 ? 5.870 1.624 -14.943 1.00 93.31 92 VAL A CA 1
ATOM 724 C C . VAL A 1 92 ? 5.661 3.137 -14.823 1.00 93.31 92 VAL A C 1
ATOM 726 O O . VAL A 1 92 ? 6.430 3.828 -14.140 1.00 93.31 92 VAL A O 1
ATOM 729 N N . GLN A 1 93 ? 4.629 3.657 -15.484 1.00 95.06 93 GLN A N 1
ATOM 730 C CA . GLN A 1 93 ? 4.225 5.059 -15.389 1.00 95.06 93 GLN A CA 1
ATOM 731 C C . GLN A 1 93 ? 3.305 5.299 -14.188 1.00 95.06 93 GLN A C 1
ATOM 733 O O . GLN A 1 93 ? 2.793 4.373 -13.557 1.00 95.06 93 GLN A O 1
ATOM 738 N N . TYR A 1 94 ? 3.103 6.567 -13.841 1.00 95.62 94 TYR A N 1
ATOM 739 C CA . TYR A 1 94 ? 2.219 6.935 -12.736 1.00 95.62 94 TYR A CA 1
ATOM 740 C C . TYR A 1 94 ? 0.748 6.659 -13.079 1.00 95.62 94 TYR A C 1
ATOM 742 O O . TYR A 1 94 ? -0.017 6.205 -12.228 1.00 95.62 94 TYR A O 1
ATOM 750 N N . GLU A 1 95 ? 0.375 6.877 -14.336 1.00 97.75 95 GLU A N 1
ATOM 751 C CA . GLU A 1 95 ? -0.957 6.645 -14.894 1.00 97.75 95 GLU A CA 1
ATOM 752 C C . GLU A 1 95 ? -1.354 5.170 -14.790 1.00 97.75 95 GLU A C 1
ATOM 754 O O . GLU A 1 95 ? -2.471 4.874 -14.378 1.00 97.75 95 GLU A O 1
ATOM 759 N N . ASP A 1 96 ? -0.405 4.253 -15.007 1.00 97.50 96 ASP A N 1
ATOM 760 C CA . ASP A 1 96 ? -0.624 2.817 -14.820 1.00 97.50 96 ASP A CA 1
ATOM 761 C C . ASP A 1 96 ? -1.112 2.482 -13.401 1.00 97.50 96 ASP A C 1
ATOM 763 O O . ASP A 1 96 ? -1.964 1.616 -13.211 1.00 97.50 96 ASP A O 1
ATOM 767 N N . ALA A 1 97 ? -0.577 3.168 -12.385 1.00 97.81 97 ALA A N 1
ATOM 768 C CA . ALA A 1 97 ? -0.988 2.963 -10.999 1.00 97.81 97 ALA A CA 1
ATOM 769 C C . ALA A 1 97 ? -2.378 3.545 -10.714 1.00 97.81 97 ALA A C 1
ATOM 771 O O . ALA A 1 97 ? -3.105 3.007 -9.878 1.00 97.81 97 ALA A O 1
ATOM 772 N N . LEU A 1 98 ? -2.752 4.639 -11.388 1.00 98.38 98 LEU A N 1
ATOM 773 C CA . LEU A 1 98 ? -4.099 5.204 -11.294 1.00 98.38 98 LEU A CA 1
ATOM 774 C C . LEU A 1 98 ? -5.132 4.270 -11.923 1.00 98.38 98 LEU A C 1
ATOM 776 O O . LEU A 1 98 ? -6.187 4.052 -11.325 1.00 98.38 98 LEU A O 1
ATOM 780 N N . ASP A 1 99 ? -4.822 3.710 -13.091 1.00 98.25 99 ASP A N 1
ATOM 781 C CA . ASP A 1 99 ? -5.692 2.764 -13.784 1.00 98.25 99 ASP A CA 1
ATOM 782 C C . ASP A 1 99 ? -5.838 1.470 -12.991 1.00 98.25 99 ASP A C 1
ATOM 784 O O . ASP A 1 99 ? -6.963 1.096 -12.660 1.00 98.25 99 ASP A O 1
ATOM 788 N N . ALA A 1 100 ? -4.726 0.881 -12.541 1.00 98.19 100 ALA A N 1
ATOM 789 C CA . ALA A 1 100 ? -4.756 -0.295 -11.678 1.00 98.19 100 ALA A CA 1
ATOM 790 C C . ALA A 1 100 ? -5.564 -0.041 -10.396 1.00 98.19 100 ALA A C 1
ATOM 792 O O . ALA A 1 100 ? -6.359 -0.884 -9.989 1.00 98.19 100 ALA A O 1
ATOM 793 N N . ALA A 1 101 ? -5.419 1.126 -9.763 1.00 98.25 101 ALA A N 1
ATOM 794 C CA . ALA A 1 101 ? -6.205 1.446 -8.578 1.00 98.25 101 ALA A CA 1
ATOM 795 C C . ALA A 1 101 ? -7.710 1.545 -8.883 1.00 98.25 101 ALA A C 1
ATOM 797 O O . ALA A 1 101 ? -8.528 0.985 -8.153 1.00 98.25 101 ALA A O 1
ATOM 798 N N . ARG A 1 102 ? -8.077 2.232 -9.970 1.00 98.06 102 ARG A N 1
ATOM 799 C CA . ARG A 1 102 ? -9.468 2.437 -10.396 1.00 98.06 102 ARG A CA 1
ATOM 800 C C . ARG A 1 102 ? -10.153 1.126 -10.775 1.00 98.06 102 ARG A C 1
ATOM 802 O O . ARG A 1 102 ? -11.270 0.887 -10.329 1.00 98.06 102 ARG A O 1
ATOM 809 N N . GLU A 1 103 ? -9.490 0.291 -11.567 1.00 97.38 103 GLU A N 1
ATOM 810 C CA . GLU A 1 103 ? -10.020 -0.992 -12.049 1.00 97.38 103 GLU A CA 1
ATOM 811 C C . GLU A 1 103 ? -10.244 -2.000 -10.917 1.00 97.38 103 GLU A C 1
ATOM 813 O O . GLU A 1 103 ? -11.125 -2.847 -11.014 1.00 97.38 103 GLU A O 1
ATOM 818 N N . ASN A 1 104 ? -9.489 -1.871 -9.821 1.00 97.06 104 ASN A N 1
ATOM 819 C CA . ASN A 1 104 ? -9.507 -2.803 -8.694 1.00 97.06 104 ASN A CA 1
ATOM 820 C C . ASN A 1 104 ? -10.171 -2.232 -7.430 1.00 97.06 104 ASN A C 1
ATOM 822 O O . ASN A 1 104 ? -10.007 -2.787 -6.345 1.00 97.06 104 ASN A O 1
ATOM 826 N N . GLY A 1 105 ? -10.877 -1.100 -7.528 1.00 96.75 105 GLY A N 1
ATOM 827 C CA . GLY A 1 105 ? -11.572 -0.501 -6.381 1.00 96.75 105 GLY A CA 1
ATOM 828 C C . GLY A 1 105 ? -10.646 -0.045 -5.242 1.00 96.75 105 GLY A C 1
ATOM 829 O O . GLY A 1 105 ? -11.077 0.077 -4.095 1.00 96.75 105 GLY A O 1
ATOM 830 N N . VAL A 1 106 ? -9.370 0.219 -5.533 1.00 98.19 106 VAL A N 1
ATOM 831 C CA . VAL A 1 106 ? -8.388 0.687 -4.550 1.00 98.19 106 VAL A CA 1
ATOM 832 C C . VAL A 1 106 ? -8.634 2.161 -4.243 1.00 98.19 106 VAL A C 1
ATOM 834 O O . VAL A 1 106 ? -8.628 3.024 -5.124 1.00 98.19 106 VAL A O 1
ATOM 837 N N . GLN A 1 107 ? -8.771 2.490 -2.962 1.00 98.00 107 GLN A N 1
ATOM 838 C CA . GLN A 1 107 ? -8.875 3.873 -2.522 1.00 98.00 107 GLN A CA 1
ATOM 839 C C . GLN A 1 107 ? -7.493 4.526 -2.452 1.00 98.00 107 GLN A C 1
ATOM 841 O O . GLN A 1 107 ? -6.618 4.108 -1.694 1.00 98.00 107 GLN A O 1
ATOM 846 N N . ILE A 1 108 ? -7.320 5.633 -3.172 1.00 98.38 108 ILE A N 1
ATOM 847 C CA . ILE A 1 108 ? -6.100 6.442 -3.116 1.00 98.38 108 ILE A CA 1
ATOM 848 C C . ILE A 1 108 ? -6.226 7.497 -2.010 1.00 98.38 108 ILE A C 1
ATOM 850 O O . ILE A 1 108 ? -7.039 8.417 -2.097 1.00 98.38 108 ILE A O 1
ATOM 854 N N . MET A 1 109 ? -5.375 7.398 -0.990 1.00 97.81 109 MET A N 1
ATOM 855 C CA . MET A 1 109 ? -5.361 8.298 0.171 1.00 97.81 109 MET A CA 1
ATOM 856 C C . MET A 1 109 ? -4.329 9.428 0.035 1.00 97.81 109 MET A C 1
ATOM 858 O O . MET A 1 109 ? -4.546 10.526 0.563 1.00 97.81 109 MET A O 1
ATOM 862 N N . MET A 1 110 ? -3.217 9.180 -0.670 1.00 97.50 110 MET A N 1
ATOM 863 C CA . MET A 1 110 ? -2.156 10.155 -0.968 1.00 97.50 110 MET A CA 1
ATOM 864 C C . MET A 1 110 ? -1.605 9.923 -2.385 1.00 97.50 110 MET A C 1
ATOM 866 O O . MET A 1 110 ? -1.187 8.813 -2.707 1.00 97.50 110 MET A O 1
ATOM 870 N N . LYS A 1 111 ? -1.587 10.977 -3.215 1.00 96.12 111 LYS A N 1
ATOM 871 C CA . LYS A 1 111 ? -1.283 10.942 -4.664 1.00 96.12 111 LYS A CA 1
ATOM 872 C C . LYS A 1 111 ? 0.176 11.297 -5.020 1.00 96.12 111 LYS A C 1
ATOM 874 O O . LYS A 1 111 ? 0.439 11.824 -6.094 1.00 96.12 111 LYS A O 1
ATOM 879 N N . GLY A 1 112 ? 1.130 11.108 -4.109 1.00 94.38 112 GLY A N 1
ATOM 880 C CA . GLY A 1 112 ? 2.544 11.336 -4.430 1.00 94.38 112 GLY A CA 1
ATOM 881 C C . GLY A 1 112 ? 3.118 10.239 -5.336 1.00 94.38 112 GLY A C 1
ATOM 882 O O . GLY A 1 112 ? 2.536 9.163 -5.448 1.00 94.38 112 GLY A O 1
ATOM 883 N N . GLN A 1 113 ? 4.309 10.445 -5.912 1.00 91.56 113 GLN A N 1
ATOM 884 C CA . GLN A 1 113 ? 5.017 9.435 -6.732 1.00 91.56 113 GLN A CA 1
ATOM 885 C C . GLN A 1 113 ? 5.294 8.094 -6.016 1.00 91.56 113 GLN A C 1
ATOM 887 O O . GLN A 1 113 ? 5.748 7.128 -6.624 1.00 91.56 113 GLN A O 1
ATOM 892 N N . GLY A 1 114 ? 5.103 7.999 -4.700 1.00 93.56 114 GLY A N 1
ATOM 893 C CA . GLY A 1 114 ? 5.083 6.731 -3.968 1.00 93.56 114 GLY A CA 1
ATOM 894 C C . GLY A 1 114 ? 3.860 5.857 -4.265 1.00 93.56 114 GLY A C 1
ATOM 895 O O . GLY A 1 114 ? 3.853 4.702 -3.853 1.00 93.56 114 GLY A O 1
ATOM 896 N N . LEU A 1 115 ? 2.844 6.375 -4.966 1.00 97.00 115 LEU A N 1
ATOM 897 C CA . LEU A 1 115 ? 1.591 5.665 -5.228 1.00 97.00 115 LEU A CA 1
ATOM 898 C C . LEU A 1 115 ? 1.802 4.390 -6.046 1.00 97.00 115 LEU A C 1
ATOM 900 O O . LEU A 1 115 ? 1.194 3.379 -5.719 1.00 97.00 115 LEU A O 1
ATOM 904 N N . ILE A 1 116 ? 2.701 4.422 -7.036 1.00 96.62 116 ILE A N 1
ATOM 905 C CA . ILE A 1 116 ? 3.067 3.244 -7.838 1.00 96.62 116 ILE A CA 1
ATOM 906 C C . ILE A 1 116 ? 3.426 2.079 -6.914 1.00 96.62 116 ILE A C 1
ATOM 908 O O . ILE A 1 116 ? 2.834 1.007 -6.994 1.00 96.62 116 ILE A O 1
ATOM 912 N N . GLY A 1 117 ? 4.341 2.322 -5.971 1.00 95.69 117 GLY A N 1
ATOM 913 C CA . GLY A 1 117 ? 4.752 1.301 -5.017 1.00 95.69 117 GLY A CA 1
ATOM 914 C C . GLY A 1 117 ? 3.657 0.930 -4.020 1.00 95.69 117 GLY A C 1
ATOM 915 O O . GLY A 1 117 ? 3.522 -0.240 -3.682 1.00 95.69 117 GLY A O 1
ATOM 916 N N . ALA A 1 118 ? 2.849 1.898 -3.580 1.00 97.25 118 ALA A N 1
ATOM 917 C CA . ALA A 1 118 ? 1.742 1.636 -2.664 1.00 97.25 118 ALA A CA 1
ATOM 918 C C . ALA A 1 118 ? 0.696 0.689 -3.274 1.00 97.25 118 ALA A C 1
ATOM 920 O O . ALA A 1 118 ? 0.262 -0.231 -2.592 1.00 97.25 118 ALA A O 1
ATOM 921 N N . VAL A 1 119 ? 0.327 0.878 -4.546 1.00 98.25 119 VAL A N 1
ATOM 922 C CA . VAL A 1 119 ? -0.623 -0.000 -5.252 1.00 98.25 119 VAL A CA 1
ATOM 923 C C . VAL A 1 119 ? 0.024 -1.350 -5.572 1.00 98.25 119 VAL A C 1
ATOM 925 O O . VAL A 1 119 ? -0.573 -2.392 -5.317 1.00 98.25 119 VAL A O 1
ATOM 928 N N . ALA A 1 120 ? 1.269 -1.346 -6.059 1.00 97.25 120 ALA A N 1
ATOM 929 C CA . ALA A 1 120 ? 1.996 -2.562 -6.427 1.00 97.25 120 ALA A CA 1
ATOM 930 C C . ALA A 1 120 ? 2.233 -3.516 -5.247 1.00 97.25 120 ALA A C 1
ATOM 932 O O . ALA A 1 120 ? 2.372 -4.719 -5.454 1.00 97.25 120 ALA A O 1
ATOM 933 N N . ALA A 1 121 ? 2.297 -2.990 -4.020 1.00 97.19 121 ALA A N 1
ATOM 934 C CA . ALA A 1 121 ? 2.561 -3.774 -2.820 1.00 97.19 121 ALA A CA 1
ATOM 935 C C . ALA A 1 121 ? 1.334 -4.523 -2.273 1.00 97.19 121 ALA A C 1
ATOM 937 O O . ALA A 1 121 ? 1.509 -5.523 -1.580 1.00 97.19 121 ALA A O 1
ATOM 938 N N . LEU A 1 122 ? 0.113 -4.065 -2.578 1.00 97.44 122 LEU A N 1
ATOM 939 C CA . LEU A 1 122 ? -1.140 -4.630 -2.054 1.00 97.44 122 LEU A CA 1
ATOM 940 C C . LEU A 1 122 ? -1.279 -6.157 -2.237 1.00 97.44 122 LEU A C 1
ATOM 942 O O . LEU A 1 122 ? -1.589 -6.815 -1.246 1.00 97.44 122 LEU A O 1
ATOM 946 N N . PRO A 1 123 ? -1.010 -6.760 -3.417 1.00 96.12 123 PRO A N 1
ATOM 947 C CA . PRO A 1 123 ? -1.171 -8.206 -3.608 1.00 96.12 123 PRO A CA 1
ATOM 948 C C . PRO A 1 123 ? -0.137 -9.070 -2.865 1.00 96.12 123 PRO A C 1
ATOM 950 O O . PRO A 1 123 ? -0.294 -10.286 -2.814 1.00 96.12 123 PRO A O 1
ATOM 953 N N . PHE A 1 124 ? 0.905 -8.468 -2.283 1.00 94.50 124 PHE A N 1
ATOM 954 C CA . PHE A 1 124 ? 1.972 -9.168 -1.553 1.00 94.50 124 PHE A CA 1
ATOM 955 C C . PHE A 1 124 ? 1.828 -9.050 -0.026 1.00 94.50 124 PHE A C 1
ATOM 957 O O . PHE A 1 124 ? 2.802 -9.226 0.711 1.00 94.50 124 PHE A O 1
ATOM 964 N N . PHE A 1 125 ? 0.635 -8.705 0.468 1.00 90.38 125 PHE A N 1
ATOM 965 C CA . PHE A 1 125 ? 0.334 -8.718 1.901 1.00 90.38 125 PHE A CA 1
ATOM 966 C C . PHE A 1 125 ? 0.553 -10.118 2.492 1.00 90.38 125 PHE A C 1
ATOM 968 O O . PHE A 1 125 ? 0.367 -11.118 1.803 1.00 90.38 125 PHE A O 1
ATOM 975 N N . ALA A 1 126 ? 0.978 -10.183 3.758 1.00 84.44 126 ALA A N 1
ATOM 976 C CA . ALA A 1 126 ? 1.248 -11.430 4.480 1.00 84.44 126 ALA A CA 1
ATOM 977 C C . ALA A 1 126 ? 2.175 -12.439 3.754 1.00 84.44 126 ALA A C 1
ATOM 979 O O . ALA A 1 126 ? 2.253 -13.599 4.150 1.00 84.44 126 ALA A O 1
ATOM 980 N N . GLN A 1 127 ? 2.922 -12.003 2.734 1.00 83.50 127 GLN A N 1
ATOM 981 C CA . GLN A 1 127 ? 3.825 -12.834 1.933 1.00 83.50 127 GLN A CA 1
ATOM 982 C C . GLN A 1 127 ? 5.266 -12.300 2.019 1.00 83.50 127 GLN A C 1
ATOM 984 O O . GLN A 1 127 ? 5.823 -11.872 1.007 1.00 83.50 127 GLN A O 1
ATOM 989 N N . PRO A 1 128 ? 5.888 -12.284 3.215 1.00 76.94 128 PRO A N 1
ATOM 990 C CA . PRO A 1 128 ? 7.192 -11.651 3.422 1.00 76.94 128 PRO A CA 1
ATOM 991 C C . PRO A 1 128 ? 8.317 -12.263 2.573 1.00 76.94 128 PRO A C 1
ATOM 993 O O . PRO A 1 128 ? 9.225 -11.540 2.171 1.00 76.94 128 PRO A O 1
ATOM 996 N N . ASP A 1 129 ? 8.252 -13.563 2.270 1.00 76.00 129 ASP A N 1
ATOM 997 C CA . ASP A 1 129 ? 9.273 -14.237 1.461 1.00 76.00 129 ASP A CA 1
ATOM 998 C C . ASP A 1 129 ? 9.108 -13.930 -0.034 1.00 76.00 129 ASP A C 1
ATOM 1000 O O . ASP A 1 129 ? 10.073 -13.589 -0.715 1.00 76.00 129 ASP A O 1
ATOM 1004 N N . GLU A 1 130 ? 7.882 -13.993 -0.560 1.00 75.69 130 GLU A N 1
ATOM 1005 C CA . GLU A 1 130 ? 7.607 -13.706 -1.977 1.00 75.69 130 GLU A CA 1
ATOM 1006 C C . GLU A 1 130 ? 7.772 -12.214 -2.304 1.00 75.69 130 GLU A C 1
ATOM 1008 O O . GLU A 1 130 ? 8.174 -11.830 -3.411 1.00 75.69 130 GLU A O 1
ATOM 1013 N N . SER A 1 131 ? 7.507 -11.339 -1.330 1.00 66.12 131 SER A N 1
ATOM 1014 C CA . SER A 1 131 ? 7.582 -9.893 -1.516 1.00 66.12 131 SER A CA 1
ATOM 1015 C C . SER A 1 131 ? 9.009 -9.404 -1.775 1.00 66.12 131 SER A C 1
ATOM 1017 O O . SER A 1 131 ? 9.190 -8.435 -2.523 1.00 66.12 131 SER A O 1
ATOM 1019 N N . VAL A 1 132 ? 10.020 -10.098 -1.243 1.00 77.62 132 VAL A N 1
ATOM 1020 C CA . VAL A 1 132 ? 11.441 -9.737 -1.384 1.00 77.62 132 VAL A CA 1
ATOM 1021 C C . VAL A 1 132 ? 12.170 -10.480 -2.500 1.00 77.62 132 VAL A C 1
ATOM 1023 O O . VAL A 1 132 ? 13.253 -10.043 -2.879 1.00 77.62 132 VAL A O 1
ATOM 1026 N N . ARG A 1 133 ? 11.597 -11.555 -3.061 1.00 75.56 133 ARG A N 1
ATOM 1027 C CA . ARG A 1 133 ? 12.212 -12.284 -4.182 1.00 75.56 133 ARG A CA 1
ATOM 1028 C C . ARG A 1 133 ? 12.361 -11.365 -5.403 1.00 75.56 133 ARG A C 1
ATOM 1030 O O . ARG A 1 133 ? 11.339 -10.869 -5.896 1.00 75.56 133 ARG A O 1
ATOM 1037 N N . PRO A 1 134 ? 13.595 -11.103 -5.873 1.00 64.06 134 PRO A N 1
ATOM 1038 C CA . PRO A 1 134 ? 13.830 -10.479 -7.171 1.00 64.06 134 PRO A CA 1
ATOM 1039 C C . PRO A 1 134 ? 13.374 -11.426 -8.285 1.00 64.06 134 PRO A C 1
ATOM 1041 O O . PRO A 1 134 ? 13.338 -12.638 -8.077 1.00 64.06 134 PRO A O 1
ATOM 1044 N N . ASP A 1 135 ? 13.053 -10.896 -9.466 1.00 62.84 135 ASP A N 1
ATOM 1045 C CA . ASP A 1 135 ? 12.836 -11.756 -10.632 1.00 62.84 135 ASP A CA 1
ATOM 1046 C C . ASP A 1 135 ? 14.142 -12.499 -10.963 1.00 62.84 135 ASP A C 1
ATOM 1048 O O . ASP A 1 135 ? 15.185 -11.875 -11.178 1.00 62.84 135 ASP A O 1
ATOM 1052 N N . GLU A 1 136 ? 14.112 -13.833 -10.970 1.00 57.59 136 GLU A N 1
ATOM 1053 C CA . GLU A 1 136 ? 15.292 -14.653 -11.258 1.00 57.59 136 GLU A CA 1
ATOM 1054 C C . GLU A 1 136 ? 15.765 -14.500 -12.708 1.00 57.59 136 GLU A C 1
ATOM 1056 O O . GLU A 1 136 ? 16.931 -14.778 -12.994 1.00 57.59 136 GLU A O 1
ATOM 1061 N N . SER A 1 137 ? 14.918 -13.978 -13.603 1.00 51.44 137 SER A N 1
ATOM 1062 C CA . SER A 1 137 ? 15.300 -13.654 -14.981 1.00 51.44 137 SER A CA 1
ATOM 1063 C C . SER A 1 137 ? 16.238 -12.445 -15.098 1.00 51.44 137 SER A C 1
ATOM 1065 O O . SER A 1 137 ? 16.731 -12.166 -16.188 1.00 51.44 137 SER A O 1
ATOM 1067 N N . LEU A 1 138 ? 16.482 -11.710 -14.006 1.00 47.78 138 LEU A N 1
ATOM 1068 C CA . LEU A 1 138 ? 17.438 -10.595 -13.951 1.00 47.78 138 LEU A CA 1
ATOM 1069 C C . LEU A 1 138 ? 18.872 -11.046 -13.621 1.00 47.78 138 LEU A C 1
ATOM 1071 O O . LEU A 1 138 ? 19.771 -10.207 -13.559 1.00 47.78 138 LEU A O 1
ATOM 1075 N N . LYS A 1 139 ? 19.113 -12.351 -13.424 1.00 39.53 139 LYS A N 1
ATOM 1076 C CA . LYS A 1 139 ? 20.468 -12.924 -13.400 1.00 39.53 139 LYS A CA 1
ATOM 1077 C C . LYS A 1 139 ? 20.990 -13.026 -14.840 1.00 39.53 139 LYS A C 1
ATOM 1079 O O . LYS A 1 139 ? 20.908 -14.087 -15.453 1.00 39.53 139 LYS A O 1
ATOM 1084 N N . ALA A 1 140 ? 21.458 -11.899 -15.374 1.00 41.38 140 ALA A N 1
ATOM 1085 C CA . ALA A 1 140 ? 22.311 -11.849 -16.562 1.00 41.38 140 ALA A CA 1
ATOM 1086 C C . ALA A 1 140 ? 23.776 -12.095 -16.178 1.00 41.38 140 ALA A C 1
ATOM 1088 O O . ALA A 1 140 ? 24.187 -11.602 -15.101 1.00 41.38 140 ALA A O 1
#

Mean predicted aligned error: 4.82 Å

Sequence (140 aa):
VHNIAQKVDRKEARYISHSLVQLFPVPTKTQNCVATVVEFACLPDRAESMLSEFKALLGKYSVSSQTGMAVFRDYDPSSLLPFGQRCKRERVQYEDALDAARENGVQIMMKGQGLIGAVAALPFFAQPDESVRPDESLKA

Nearest PDB structures (foldseek):
  3u02-assembly1_B  TM=7.521E-01  e=1.896E-04  Pyrococcus furiosus DSM 3638
  3u02-assembly1_A  TM=7.387E-01  e=8.611E-04  Pyrococcus furiosus DSM 3638
  5xob-assembly1_Z  TM=7.348E-01  e=1.165E-03  Archaeoglobus fulgidus DSM 4304
  3u02-assembly1_D  TM=7.395E-01  e=5.293E-03  Pyrococcus furiosus DSM 3638
  3u02-assembly1_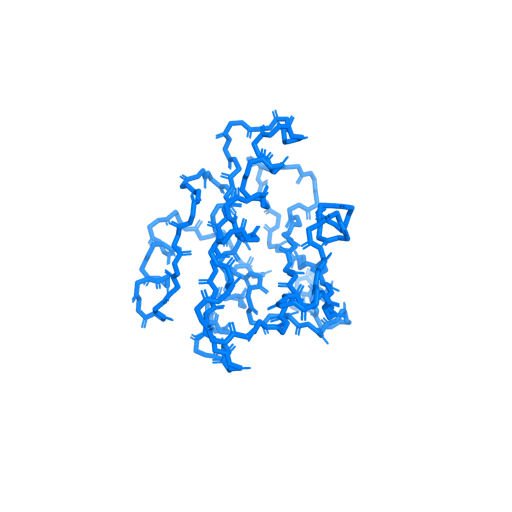C  TM=7.308E-01  e=5.293E-03  Pyrococcus furiosus DSM 3638

pLDDT: mean 90.23, std 12.36, range [39.53, 98.38]